Protein AF-A0A7J8WVN9-F1 (afdb_monomer)

Mean predicted aligned error: 13.77 Å

Sequence (108 aa):
MTKDIETTAEQGGGAEFSAKDYQDPPPAPLIDLEELTKWSLYRAAIAEFIATLLFLYVTVLTVIGYKVQTDPVKNTVDPDCGGVGILGIAWAFGGMIFILVYCTAGIS

Organism: Gossypium aridum (NCBI:txid34290)

Foldseek 3Di:
DDDDDDDDDDDDDDDDPPDPPDDPPDPDPPDDPVVVPDPLVVQLVVLVVVLVVVLCVQLVCLVVVLCQQLPVVNDVPPSPPRHCPPVNSVCSNVVSCVVSCVVNVVRD

Radius of gyration: 32.95 Å; Cα contacts (8 Å, |Δi|>4): 49; chains: 1; bounding box: 62×82×69 Å

Structure (mmCIF, N/CA/C/O backbone):
data_AF-A0A7J8WVN9-F1
#
_entry.id   AF-A0A7J8WVN9-F1
#
loop_
_atom_site.group_PDB
_atom_site.id
_atom_site.type_symbol
_atom_site.label_atom_id
_atom_site.label_alt_id
_atom_site.label_comp_id
_atom_site.label_asym_id
_atom_site.label_entity_id
_atom_site.label_seq_id
_atom_site.pdbx_PDB_ins_code
_atom_site.Cartn_x
_atom_site.Cartn_y
_atom_site.Cartn_z
_atom_site.occupancy
_atom_site.B_iso_or_equiv
_atom_site.auth_seq_id
_atom_site.auth_comp_id
_atom_site.auth_asym_id
_atom_site.auth_atom_id
_atom_site.pdbx_PDB_model_num
ATOM 1 N N . MET A 1 1 ? -43.452 -75.184 36.451 1.00 40.91 1 MET A N 1
ATOM 2 C CA . MET A 1 1 ? -42.146 -75.062 35.778 1.00 40.91 1 MET A CA 1
ATOM 3 C C . MET A 1 1 ? -41.619 -73.680 36.070 1.00 40.91 1 MET A C 1
ATOM 5 O O . MET A 1 1 ? -42.169 -72.693 35.608 1.00 40.91 1 MET A O 1
ATOM 9 N N . THR A 1 2 ? -40.637 -73.673 36.952 1.00 39.81 2 THR A N 1
ATOM 10 C CA . THR A 1 2 ? -39.747 -72.586 37.338 1.00 39.81 2 THR A CA 1
ATOM 11 C C . THR A 1 2 ? -39.067 -71.998 36.104 1.00 39.81 2 THR A C 1
ATOM 13 O O . THR A 1 2 ? -38.474 -72.751 35.330 1.00 39.81 2 THR A O 1
ATOM 16 N N . LYS A 1 3 ? -39.125 -70.675 35.939 1.00 34.44 3 LYS A N 1
ATOM 17 C CA . LYS A 1 3 ? -37.984 -69.898 35.449 1.00 34.44 3 LYS A CA 1
ATOM 18 C C . LYS A 1 3 ? -38.128 -68.450 35.905 1.00 34.44 3 LYS A C 1
ATOM 20 O O . LYS A 1 3 ? -38.851 -67.656 35.313 1.00 34.44 3 LYS A O 1
ATOM 25 N N . ASP A 1 4 ? -37.445 -68.190 37.003 1.00 43.47 4 ASP A N 1
ATOM 26 C CA . ASP A 1 4 ? -37.073 -66.894 37.540 1.00 43.47 4 ASP A CA 1
ATOM 27 C C . ASP A 1 4 ? -36.265 -66.098 36.502 1.00 43.47 4 ASP A C 1
ATOM 29 O O . ASP A 1 4 ? -35.465 -66.678 35.764 1.00 43.47 4 ASP A O 1
ATOM 33 N N . ILE A 1 5 ? -36.464 -64.781 36.454 1.00 43.03 5 ILE A N 1
ATOM 34 C CA . ILE A 1 5 ? -35.410 -63.805 36.152 1.00 43.03 5 ILE A CA 1
ATOM 35 C C . ILE A 1 5 ? -35.784 -62.509 36.872 1.00 43.03 5 ILE A C 1
ATOM 37 O O . ILE A 1 5 ? -36.842 -61.917 36.659 1.00 43.03 5 ILE A O 1
ATOM 41 N N . GLU A 1 6 ? -34.915 -62.173 37.813 1.00 36.56 6 GLU A N 1
ATOM 42 C CA . GLU A 1 6 ? -35.031 -61.143 38.826 1.00 36.56 6 GLU A CA 1
ATOM 43 C C . GLU A 1 6 ? -34.933 -59.734 38.236 1.00 36.56 6 GLU A C 1
ATOM 45 O O . GLU A 1 6 ? -34.003 -59.384 37.512 1.00 36.56 6 GLU A O 1
ATOM 50 N N . THR A 1 7 ? -35.854 -58.876 38.659 1.00 40.31 7 THR A N 1
ATOM 51 C CA . THR A 1 7 ? -35.509 -57.510 39.053 1.00 40.31 7 THR A CA 1
ATOM 52 C C . THR A 1 7 ? -34.569 -57.577 40.253 1.00 40.31 7 THR A C 1
ATOM 54 O O . THR A 1 7 ? -35.019 -58.057 41.288 1.00 40.31 7 THR A O 1
ATOM 57 N N . THR A 1 8 ? -33.330 -57.083 40.153 1.00 31.91 8 THR A N 1
ATOM 58 C CA . THR A 1 8 ? -32.639 -56.256 41.170 1.00 31.91 8 THR A CA 1
ATOM 59 C C . THR A 1 8 ? -31.372 -55.642 40.555 1.00 31.91 8 THR A C 1
ATOM 61 O O . THR A 1 8 ? -30.737 -56.213 39.677 1.00 31.91 8 THR A O 1
ATOM 64 N N . ALA A 1 9 ? -31.086 -54.421 40.994 1.00 40.62 9 ALA A N 1
ATOM 65 C CA . ALA A 1 9 ? -30.040 -53.505 40.577 1.00 40.62 9 ALA A CA 1
ATOM 66 C C . ALA A 1 9 ? -28.596 -54.022 40.704 1.00 40.62 9 ALA A C 1
ATOM 68 O O . ALA A 1 9 ? -28.241 -54.622 41.712 1.00 40.62 9 ALA A O 1
ATOM 69 N N . GLU A 1 10 ? -27.742 -53.582 39.776 1.00 32.88 10 GLU A N 1
ATOM 70 C CA . GLU A 1 10 ? -26.324 -53.328 40.045 1.00 32.88 10 GLU A CA 1
ATOM 71 C C . GLU A 1 10 ? -25.961 -51.913 39.567 1.00 32.88 10 GLU A C 1
ATOM 73 O O . GLU A 1 10 ? -25.889 -51.610 38.376 1.00 32.88 10 GLU A O 1
ATOM 78 N N . GLN A 1 11 ? -25.767 -51.018 40.539 1.00 40.28 11 GLN A N 1
ATOM 79 C CA . GLN A 1 11 ? -24.920 -49.838 40.395 1.00 40.28 11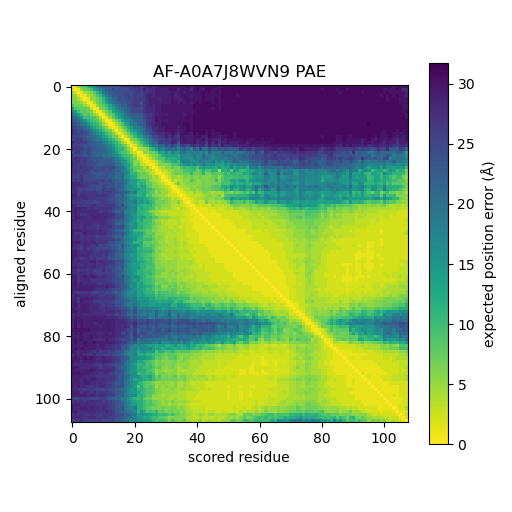 GLN A CA 1
ATOM 80 C C . GLN A 1 11 ? -23.496 -50.291 40.053 1.00 40.28 11 GLN A C 1
ATOM 82 O O . GLN A 1 11 ? -22.933 -51.095 40.793 1.00 40.28 11 GLN A O 1
ATOM 87 N N . GLY A 1 12 ? -22.865 -49.702 39.033 1.00 29.94 12 GLY A N 1
ATOM 88 C CA . GLY A 1 12 ? -21.412 -49.829 38.902 1.00 29.94 12 GLY A CA 1
ATOM 89 C C . GLY A 1 12 ? -20.796 -49.425 37.567 1.00 29.94 12 GLY A C 1
ATOM 90 O O . GLY A 1 12 ? -20.388 -50.287 36.807 1.00 29.94 12 GLY A O 1
ATOM 91 N N . GLY A 1 13 ? -20.616 -48.117 37.356 1.00 35.28 13 GLY A N 1
ATOM 92 C CA . GLY A 1 13 ? -19.350 -47.590 36.833 1.00 35.28 13 GLY A CA 1
ATOM 93 C C . GLY A 1 13 ? -19.102 -47.574 35.319 1.00 35.28 13 GLY A C 1
ATOM 94 O O . GLY A 1 13 ? -18.747 -48.578 34.718 1.00 35.28 13 GLY A O 1
ATOM 95 N N . GLY A 1 14 ? -19.052 -46.354 34.773 1.00 41.62 14 GLY A N 1
ATOM 96 C CA . GLY A 1 14 ? -17.942 -45.977 33.892 1.00 41.62 14 GLY A CA 1
ATOM 97 C C . GLY A 1 14 ? -18.230 -45.936 32.397 1.00 41.62 14 GLY A C 1
ATOM 98 O O . GLY A 1 14 ? -17.798 -46.810 31.658 1.00 41.62 14 GLY A O 1
ATOM 99 N N . ALA A 1 15 ? -18.880 -44.862 31.956 1.00 43.56 15 ALA A N 1
ATOM 100 C CA . ALA A 1 15 ? -18.318 -43.893 31.008 1.00 43.56 15 ALA A CA 1
ATOM 101 C C . ALA A 1 15 ? -19.481 -43.106 30.404 1.00 43.56 15 ALA A C 1
ATOM 103 O O . ALA A 1 15 ? -20.063 -43.479 29.386 1.00 43.56 15 ALA A O 1
ATOM 104 N N . GLU A 1 16 ? -19.821 -42.001 31.063 1.00 44.66 16 GLU A N 1
ATOM 105 C CA . GLU A 1 16 ? -20.437 -40.870 30.388 1.00 44.66 16 GLU A CA 1
ATOM 106 C C . GLU A 1 16 ? -19.604 -40.593 29.135 1.00 44.66 16 GLU A C 1
ATOM 108 O O . GLU A 1 16 ? -18.442 -40.191 29.223 1.00 44.66 16 GLU A O 1
ATOM 113 N N . PHE A 1 17 ? -20.166 -40.839 27.953 1.00 50.34 17 PHE A N 1
ATOM 114 C CA . PHE A 1 17 ? -19.636 -40.230 26.745 1.00 50.34 17 PHE A CA 1
ATOM 115 C C . PHE A 1 17 ? -19.944 -38.741 26.866 1.00 50.34 17 PHE A C 1
ATOM 117 O O . PHE A 1 17 ? -20.996 -38.280 26.430 1.00 50.34 17 PHE A O 1
ATOM 124 N N . SER A 1 18 ? -19.042 -38.048 27.570 1.00 52.78 18 SER A N 1
ATOM 125 C CA . SER A 1 18 ? -18.918 -36.602 27.699 1.00 52.78 18 SER A CA 1
ATOM 126 C C . SER A 1 18 ? -19.333 -35.979 26.373 1.00 52.78 18 SER A C 1
ATOM 128 O O . SER A 1 18 ? -18.670 -36.131 25.341 1.00 52.78 18 SER A O 1
ATOM 130 N N . ALA A 1 19 ? -20.533 -35.398 26.388 1.00 59.38 19 ALA A N 1
ATOM 131 C CA . ALA A 1 19 ? -21.050 -34.612 25.292 1.00 59.38 19 ALA A CA 1
ATOM 132 C C . ALA A 1 19 ? -19.964 -33.593 24.957 1.00 59.38 19 ALA A C 1
ATOM 134 O O . ALA A 1 19 ? -19.546 -32.865 25.846 1.00 59.38 19 ALA A O 1
ATOM 135 N N . LYS A 1 20 ? -19.465 -33.612 23.715 1.00 58.62 20 LYS A N 1
ATOM 136 C CA . LYS A 1 20 ? -18.516 -32.632 23.167 1.00 58.62 20 LYS A CA 1
ATOM 137 C C . LYS A 1 20 ? -18.726 -31.266 23.836 1.00 58.62 20 LYS A C 1
ATOM 139 O O . LYS A 1 20 ? -19.681 -30.574 23.501 1.00 58.62 20 LYS A O 1
ATOM 144 N N . ASP A 1 21 ? -17.822 -30.879 24.735 1.00 66.94 21 ASP A N 1
ATOM 145 C CA . ASP A 1 21 ? -17.876 -29.616 25.495 1.00 66.94 21 ASP A CA 1
ATOM 146 C C . ASP A 1 21 ? -17.687 -28.363 24.611 1.00 66.94 21 ASP A C 1
ATOM 148 O O . ASP A 1 21 ? -17.576 -27.240 25.099 1.00 66.94 21 ASP A O 1
ATOM 152 N N . TYR A 1 22 ? -17.656 -28.532 23.287 1.00 71.06 22 TYR A N 1
ATOM 153 C CA . TYR A 1 22 ? -17.659 -27.439 22.331 1.00 71.06 22 TYR A CA 1
ATOM 154 C C . TYR A 1 22 ? -19.103 -27.086 21.963 1.00 71.06 22 TYR A C 1
ATOM 156 O O . TYR A 1 22 ? -19.691 -27.658 21.044 1.00 71.06 22 TYR A O 1
ATOM 164 N N . GLN A 1 23 ? -19.675 -26.152 22.718 1.00 73.88 23 GLN A N 1
ATOM 165 C CA . GLN A 1 23 ? -20.848 -25.394 22.295 1.00 73.88 23 GLN A CA 1
ATOM 166 C C . GLN A 1 23 ? -20.378 -24.350 21.282 1.00 73.88 23 GLN A C 1
ATOM 168 O O . GLN A 1 23 ? -19.546 -23.506 21.620 1.00 73.88 23 GLN A O 1
ATOM 173 N N . ASP A 1 24 ? -20.888 -24.420 20.052 1.00 70.12 24 ASP A N 1
ATOM 174 C CA . ASP A 1 24 ? -20.623 -23.380 19.061 1.00 70.12 24 ASP A CA 1
ATOM 175 C C . ASP A 1 24 ? -21.070 -22.029 19.637 1.00 70.12 24 ASP A C 1
ATOM 177 O O . ASP A 1 24 ? -22.208 -21.911 20.115 1.00 70.12 24 ASP A O 1
ATOM 181 N N . PRO A 1 25 ? -20.195 -21.009 19.639 1.00 75.81 25 PRO A N 1
ATOM 182 C CA . PRO A 1 25 ? -20.593 -19.695 20.094 1.00 75.81 25 PRO A CA 1
ATOM 183 C C . PRO A 1 25 ? -21.746 -19.193 19.214 1.00 75.81 25 PRO A C 1
ATOM 185 O O . PRO A 1 25 ? -21.795 -19.495 18.016 1.00 75.81 25 PRO A O 1
ATOM 188 N N . PRO A 1 26 ? -22.686 -18.418 19.782 1.00 80.69 26 PRO A N 1
ATOM 189 C CA . PRO A 1 26 ? -23.727 -17.789 18.986 1.00 80.69 26 PRO A CA 1
ATOM 190 C C . PRO A 1 26 ? -23.087 -17.007 17.826 1.00 80.69 26 PRO A C 1
ATOM 192 O O . PRO A 1 26 ? -22.016 -16.420 18.019 1.00 80.69 26 PRO A O 1
ATOM 195 N N . PRO A 1 27 ? -23.712 -16.991 16.632 1.00 81.50 27 PRO A N 1
ATOM 196 C CA . PRO A 1 27 ? -23.167 -16.289 15.479 1.00 81.50 27 PRO A CA 1
ATOM 197 C C . PRO A 1 27 ? -22.789 -14.857 15.850 1.00 81.50 27 PRO A C 1
ATOM 199 O O . PRO A 1 27 ? -23.617 -14.116 16.386 1.00 81.50 27 PRO A O 1
ATOM 202 N N . ALA A 1 28 ? -21.537 -14.483 15.579 1.00 82.88 28 ALA A N 1
ATOM 203 C CA . ALA A 1 28 ? -21.082 -13.124 15.817 1.00 82.88 28 ALA A CA 1
ATOM 204 C C . ALA A 1 28 ? -21.992 -12.149 15.044 1.00 82.88 28 ALA A C 1
ATOM 206 O O . ALA A 1 28 ? -22.276 -12.386 13.863 1.00 82.88 28 ALA A O 1
ATOM 207 N N . PRO A 1 29 ? -22.474 -11.071 15.683 1.00 83.25 29 PRO A N 1
ATOM 208 C CA . PRO A 1 29 ? -23.207 -10.029 14.981 1.00 83.25 29 PRO A CA 1
ATOM 209 C C . PRO A 1 29 ? -22.371 -9.482 13.817 1.00 83.25 29 PRO A C 1
ATOM 211 O O . PRO A 1 29 ? -21.166 -9.295 13.955 1.00 83.25 29 PRO A O 1
ATOM 214 N N . LEU A 1 30 ? -23.008 -9.202 12.675 1.00 81.81 30 LEU A N 1
ATOM 215 C CA . LEU A 1 30 ? -22.305 -8.678 11.492 1.00 81.81 30 LEU A CA 1
ATOM 216 C C . LEU A 1 30 ? -21.660 -7.310 11.743 1.00 81.81 30 LEU A C 1
ATOM 218 O O . LEU A 1 30 ? -20.659 -6.975 11.118 1.00 81.81 30 LEU A O 1
ATOM 222 N N . ILE A 1 31 ? -22.275 -6.507 12.611 1.00 80.06 31 ILE A N 1
ATOM 223 C CA . ILE A 1 31 ? -21.821 -5.169 12.980 1.00 80.06 31 ILE A CA 1
ATOM 224 C C . ILE A 1 31 ? -22.088 -4.996 14.469 1.00 80.06 31 ILE A C 1
ATOM 226 O O . ILE A 1 31 ? -23.216 -5.208 14.924 1.00 80.06 31 ILE A O 1
ATOM 230 N N . ASP A 1 32 ? -21.072 -4.563 15.206 1.00 81.38 32 ASP A N 1
ATOM 231 C CA . ASP A 1 32 ? -21.258 -4.026 16.545 1.00 81.38 32 ASP A CA 1
ATOM 232 C C . ASP A 1 32 ? -21.612 -2.534 16.442 1.00 81.38 32 ASP A C 1
ATOM 234 O O . ASP A 1 32 ? -20.770 -1.676 16.168 1.00 81.38 32 ASP A O 1
ATOM 238 N N . LEU A 1 33 ? -22.897 -2.211 16.615 1.00 81.31 33 LEU A N 1
ATOM 239 C CA . LEU A 1 33 ? -23.396 -0.834 16.524 1.00 81.31 33 LEU A CA 1
ATOM 240 C C . LEU A 1 33 ? -22.792 0.079 17.600 1.00 81.31 33 LEU A C 1
ATOM 242 O O . LEU A 1 33 ?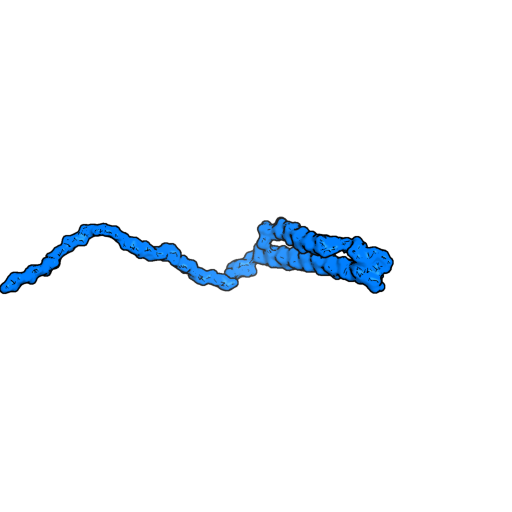 -22.736 1.294 17.404 1.00 81.31 33 LEU A O 1
ATOM 246 N N . GLU A 1 34 ? -22.316 -0.484 18.712 1.00 77.94 34 GLU A N 1
ATOM 247 C CA . GLU A 1 34 ? -21.635 0.278 19.755 1.00 77.94 34 GLU A CA 1
ATOM 248 C C . GLU A 1 34 ? -20.286 0.815 19.249 1.00 77.94 34 GLU A C 1
ATOM 250 O O . GLU A 1 34 ? -19.871 1.919 19.606 1.00 77.94 34 GLU A O 1
ATOM 255 N N . GLU A 1 35 ? -19.628 0.094 18.338 1.00 78.31 35 GLU A N 1
ATOM 256 C CA . GLU A 1 35 ? -18.328 0.459 17.776 1.00 78.31 35 GLU A CA 1
ATOM 257 C C . GLU A 1 35 ? -18.405 1.619 16.772 1.00 78.31 35 GLU A C 1
ATOM 259 O O . GLU A 1 35 ? -17.488 2.438 16.711 1.00 78.31 35 GLU A O 1
ATOM 264 N N . LEU A 1 36 ? -19.542 1.790 16.085 1.00 80.88 36 LEU A N 1
ATOM 265 C CA . LEU A 1 36 ? -19.791 2.927 15.181 1.00 80.88 36 LEU A CA 1
ATOM 266 C C . LEU A 1 36 ? -19.773 4.288 15.893 1.00 80.88 36 LEU A C 1
ATOM 268 O O . LEU A 1 36 ? -19.546 5.326 15.265 1.00 80.88 36 LEU A O 1
ATOM 272 N N . THR A 1 37 ? -20.014 4.292 17.205 1.00 80.88 37 THR A N 1
ATOM 273 C CA . THR A 1 37 ? -19.968 5.507 18.029 1.00 80.88 37 THR A CA 1
ATOM 274 C C . THR A 1 37 ? -18.572 5.787 18.591 1.00 80.88 37 THR A C 1
ATOM 276 O O . THR A 1 37 ? -18.310 6.893 19.070 1.00 80.88 37 THR A O 1
ATOM 279 N N . LYS A 1 38 ? -17.644 4.821 18.512 1.00 87.75 38 LYS A N 1
ATOM 280 C CA . LYS A 1 38 ? -16.301 4.943 19.084 1.00 87.75 38 LYS A CA 1
ATOM 281 C C . LYS A 1 38 ? -15.375 5.704 18.140 1.00 87.75 38 LYS A C 1
ATOM 283 O O . LYS A 1 38 ? -15.208 5.370 16.970 1.00 87.75 38 LYS A O 1
ATOM 288 N N . TRP A 1 39 ? -14.671 6.692 18.688 1.00 89.06 39 TRP A N 1
ATOM 289 C CA . TRP A 1 39 ? -13.662 7.468 17.955 1.00 89.06 39 TRP A CA 1
ATOM 290 C C . TRP A 1 39 ? -12.481 6.614 17.460 1.00 89.06 39 TRP A C 1
ATOM 292 O O . TRP A 1 39 ? -11.836 6.955 16.469 1.00 89.06 39 TRP A O 1
ATOM 302 N N . SER A 1 40 ? -12.204 5.487 18.125 1.00 89.56 40 SER A N 1
ATOM 303 C CA . SER A 1 40 ? -11.176 4.528 17.705 1.00 89.56 40 SER A CA 1
ATOM 304 C C . SER A 1 40 ? -11.466 3.933 16.328 1.00 89.56 40 SER A C 1
ATOM 306 O O . SER A 1 40 ? -10.538 3.838 15.532 1.00 89.56 40 SER A O 1
ATOM 308 N N . LEU A 1 41 ? -12.733 3.637 16.007 1.00 89.62 41 LEU A N 1
ATOM 309 C CA . LEU A 1 41 ? -13.119 3.097 14.702 1.00 89.62 41 LEU A CA 1
ATOM 310 C C . LEU A 1 41 ? -12.780 4.078 13.572 1.00 89.62 41 LEU A C 1
ATOM 312 O O . LEU A 1 41 ? -12.182 3.696 12.571 1.00 89.62 41 LEU A O 1
ATOM 316 N N . TYR A 1 42 ? -13.094 5.364 13.754 1.00 91.69 42 TYR A N 1
ATOM 317 C CA . TYR A 1 42 ? -12.766 6.398 12.767 1.00 91.69 42 TYR A CA 1
ATOM 318 C C . TYR A 1 42 ? -11.253 6.546 12.578 1.00 91.69 42 TYR A C 1
ATOM 320 O O . TYR A 1 42 ? -10.786 6.695 11.452 1.00 91.69 42 TYR A O 1
ATOM 328 N N . ARG A 1 43 ? -10.468 6.472 13.661 1.00 93.88 43 ARG A N 1
ATOM 329 C CA . ARG A 1 43 ? -8.999 6.530 13.577 1.00 93.88 43 ARG A CA 1
ATOM 330 C C . ARG A 1 43 ? -8.416 5.316 12.855 1.00 93.88 43 ARG A C 1
ATOM 332 O O . ARG A 1 43 ? -7.542 5.510 12.015 1.00 93.88 43 ARG A O 1
ATOM 339 N N . ALA A 1 44 ? -8.912 4.115 13.147 1.00 94.25 44 ALA A N 1
ATOM 340 C CA . ALA A 1 44 ? -8.511 2.884 12.472 1.00 94.25 44 ALA A CA 1
ATOM 341 C C . ALA A 1 44 ? -8.844 2.939 10.972 1.00 94.25 44 ALA A C 1
ATOM 343 O O . ALA A 1 44 ? -7.972 2.722 10.134 1.00 94.25 44 ALA A O 1
ATOM 344 N N . ALA A 1 45 ? -10.068 3.346 10.621 1.00 94.31 45 ALA A N 1
ATOM 345 C CA . ALA A 1 45 ? -10.499 3.475 9.230 1.00 94.31 45 ALA A CA 1
ATOM 346 C C . ALA A 1 45 ? -9.673 4.509 8.444 1.00 94.31 45 ALA A C 1
ATOM 348 O O . ALA A 1 45 ? -9.301 4.267 7.297 1.00 94.31 45 ALA A O 1
ATOM 349 N N . ILE A 1 46 ? -9.350 5.655 9.056 1.00 94.94 46 ILE A N 1
ATOM 350 C CA . ILE A 1 46 ? -8.476 6.662 8.438 1.00 94.94 46 ILE A CA 1
ATOM 351 C C . ILE A 1 46 ? -7.060 6.106 8.254 1.00 94.94 46 ILE A C 1
ATOM 353 O O . ILE A 1 46 ? -6.464 6.319 7.200 1.00 94.94 46 ILE A O 1
ATOM 357 N N . ALA A 1 47 ? -6.518 5.396 9.248 1.00 96.00 47 ALA A N 1
ATOM 358 C CA . ALA A 1 47 ? -5.185 4.806 9.157 1.00 96.00 47 ALA A CA 1
ATOM 359 C C . ALA A 1 47 ? -5.091 3.797 8.001 1.00 96.00 47 ALA A C 1
ATOM 361 O O . ALA A 1 47 ? -4.197 3.921 7.166 1.00 96.00 47 ALA A O 1
ATOM 362 N N . GLU A 1 48 ? -6.053 2.881 7.890 1.00 96.69 48 GLU A N 1
ATOM 363 C CA . GLU A 1 48 ? -6.145 1.910 6.791 1.00 96.69 48 GLU A CA 1
ATOM 364 C C . GLU A 1 48 ? -6.329 2.586 5.424 1.00 96.69 48 GLU A C 1
ATOM 366 O O . GLU A 1 48 ? -5.658 2.247 4.444 1.00 96.69 48 GLU A O 1
ATOM 371 N N . PHE A 1 49 ? -7.175 3.616 5.339 1.00 97.44 49 PHE A N 1
ATOM 372 C CA . PHE A 1 49 ? -7.356 4.375 4.101 1.00 97.44 49 PHE A CA 1
ATOM 373 C C . PHE A 1 49 ? -6.053 5.046 3.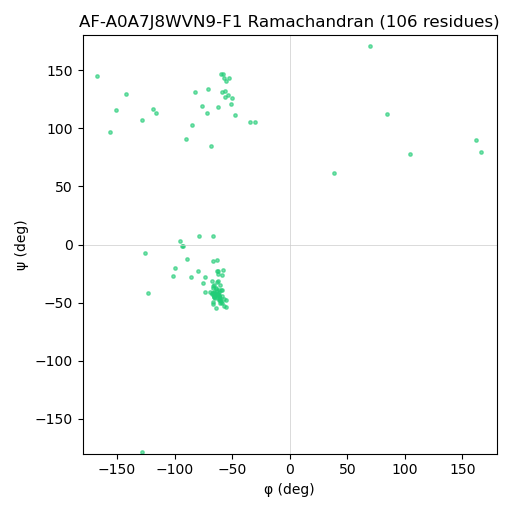636 1.00 97.44 49 PHE A C 1
ATOM 375 O O . PHE A 1 49 ? -5.681 4.952 2.466 1.00 97.44 49 PHE A O 1
ATOM 382 N N . ILE A 1 50 ? -5.328 5.703 4.545 1.00 97.69 50 ILE A N 1
ATOM 383 C CA . ILE A 1 50 ? -4.060 6.361 4.207 1.00 97.69 50 ILE A CA 1
ATOM 384 C C . ILE A 1 50 ? -2.978 5.328 3.884 1.00 97.69 50 ILE A C 1
ATOM 386 O O . ILE A 1 50 ? -2.230 5.516 2.923 1.00 97.69 50 ILE A O 1
ATOM 390 N N . ALA A 1 51 ? -2.906 4.226 4.631 1.00 97.56 51 ALA A N 1
ATOM 391 C CA . ALA A 1 51 ? -1.944 3.162 4.375 1.00 97.56 51 ALA A CA 1
ATOM 392 C C . ALA A 1 51 ? -2.142 2.548 2.985 1.00 97.56 51 ALA A C 1
ATOM 394 O O . ALA A 1 51 ? -1.190 2.454 2.212 1.00 97.56 51 ALA A O 1
ATOM 395 N N . THR A 1 52 ? -3.377 2.210 2.619 1.00 97.81 52 THR A N 1
ATOM 396 C CA . THR A 1 52 ? -3.689 1.648 1.297 1.00 97.81 52 THR A CA 1
ATOM 397 C C . THR A 1 52 ? -3.465 2.649 0.161 1.00 97.81 52 THR A C 1
ATOM 399 O O . THR A 1 52 ? -2.934 2.269 -0.886 1.00 97.81 52 THR A O 1
ATOM 402 N N . LEU A 1 53 ? -3.773 3.936 0.366 1.00 98.12 53 LEU A N 1
ATOM 403 C CA . LEU A 1 53 ? -3.473 4.997 -0.602 1.00 98.12 53 LEU A CA 1
ATOM 404 C C . LEU A 1 53 ? -1.966 5.092 -0.864 1.00 98.12 53 LEU A C 1
ATOM 406 O O . LEU A 1 53 ? -1.540 5.086 -2.020 1.00 98.12 53 LEU A O 1
ATOM 410 N N . LEU A 1 54 ? -1.152 5.140 0.195 1.00 97.56 54 LEU A N 1
ATOM 411 C CA . LEU A 1 54 ? 0.306 5.196 0.080 1.00 97.56 54 LEU A CA 1
ATOM 412 C C . LEU A 1 54 ? 0.879 3.916 -0.533 1.00 97.56 54 LEU A C 1
ATOM 414 O O . LEU A 1 54 ? 1.763 3.990 -1.387 1.00 97.56 54 LEU A O 1
ATOM 418 N N . PHE A 1 55 ? 0.359 2.753 -0.140 1.00 98.00 55 PHE A N 1
ATOM 419 C CA . PHE A 1 55 ? 0.755 1.464 -0.695 1.00 98.00 55 PHE A CA 1
ATOM 420 C C . PHE A 1 55 ? 0.560 1.427 -2.211 1.00 98.00 55 PHE A C 1
ATOM 422 O O . PHE A 1 55 ? 1.509 1.138 -2.945 1.00 98.00 55 PHE A O 1
ATOM 429 N N . LEU A 1 56 ? -0.641 1.764 -2.692 1.00 98.06 56 LEU A N 1
ATOM 430 C CA . LEU A 1 56 ? -0.922 1.795 -4.124 1.00 98.06 56 LEU A CA 1
ATOM 431 C C . LEU A 1 56 ? -0.109 2.868 -4.835 1.00 98.06 56 LEU A C 1
ATOM 433 O O . LEU A 1 56 ? 0.450 2.586 -5.890 1.00 98.06 56 LEU A O 1
ATOM 437 N N . TYR A 1 57 ? 0.002 4.068 -4.264 1.00 98.00 57 TYR A N 1
ATOM 438 C CA . TYR A 1 57 ? 0.787 5.141 -4.865 1.00 98.00 57 TYR A CA 1
ATOM 439 C C . TYR A 1 57 ? 2.227 4.696 -5.129 1.00 98.00 57 TYR A C 1
ATOM 441 O O . TYR A 1 57 ? 2.691 4.776 -6.264 1.00 98.00 57 TYR A O 1
ATOM 449 N N . VAL A 1 58 ? 2.919 4.177 -4.111 1.00 97.56 58 VAL A N 1
ATOM 450 C CA . VAL A 1 58 ? 4.323 3.779 -4.252 1.00 97.56 58 VAL A CA 1
ATOM 451 C C . VAL A 1 58 ? 4.454 2.589 -5.200 1.00 97.56 58 VAL A C 1
ATOM 453 O O . VAL A 1 58 ? 5.207 2.664 -6.167 1.00 97.56 58 VAL A O 1
ATOM 456 N N . THR A 1 59 ? 3.695 1.513 -4.982 1.00 97.25 59 THR A N 1
ATOM 457 C CA . THR A 1 59 ? 3.842 0.280 -5.774 1.00 97.25 59 THR A CA 1
ATOM 458 C C . THR A 1 59 ? 3.465 0.469 -7.243 1.00 97.25 59 THR A C 1
ATOM 460 O O . THR A 1 59 ? 4.216 0.056 -8.130 1.00 97.25 59 THR A O 1
ATOM 463 N N . VAL A 1 60 ? 2.346 1.138 -7.534 1.00 97.31 60 VAL A N 1
ATOM 464 C CA . VAL A 1 60 ? 1.904 1.390 -8.912 1.00 97.31 60 VAL A CA 1
ATOM 465 C C . VAL A 1 60 ? 2.859 2.349 -9.614 1.00 97.31 60 VAL A C 1
ATOM 467 O O . VAL A 1 60 ? 3.227 2.098 -10.764 1.00 97.31 60 VAL A O 1
ATOM 470 N N . LEU A 1 61 ? 3.321 3.404 -8.935 1.00 96.44 61 LEU A N 1
ATOM 471 C CA . LEU A 1 61 ? 4.290 4.331 -9.515 1.00 96.44 61 LEU A CA 1
ATOM 472 C C . LEU A 1 61 ? 5.624 3.636 -9.813 1.00 96.44 61 LEU A C 1
ATOM 474 O O . LEU A 1 61 ? 6.198 3.879 -10.871 1.00 96.44 61 LEU A O 1
ATOM 478 N N . THR A 1 62 ? 6.091 2.726 -8.952 1.00 95.62 62 THR A N 1
ATOM 479 C CA . THR A 1 62 ? 7.286 1.913 -9.223 1.00 95.62 62 THR A CA 1
ATOM 480 C C . THR A 1 62 ? 7.101 1.030 -10.457 1.00 95.62 62 THR A C 1
ATOM 482 O O . THR A 1 62 ? 7.990 0.978 -11.306 1.00 95.62 62 THR A O 1
ATOM 485 N N . VAL A 1 63 ? 5.947 0.372 -10.610 1.00 94.44 63 VAL A N 1
ATOM 486 C CA . VAL A 1 63 ? 5.666 -0.479 -11.780 1.00 94.44 63 VAL A CA 1
ATOM 487 C C . VAL A 1 63 ? 5.597 0.343 -13.066 1.00 94.44 63 VAL A C 1
ATOM 489 O O . VAL A 1 63 ? 6.185 -0.045 -14.075 1.00 94.44 63 VAL A O 1
ATOM 492 N N . ILE A 1 64 ? 4.888 1.474 -13.053 1.00 93.12 64 ILE A N 1
ATOM 493 C CA . ILE A 1 64 ? 4.781 2.352 -14.225 1.00 93.12 64 ILE A CA 1
ATOM 494 C C . ILE A 1 64 ? 6.148 2.957 -14.555 1.00 93.12 64 ILE A C 1
ATOM 496 O O . ILE A 1 64 ? 6.551 2.938 -15.715 1.00 93.12 64 ILE A O 1
ATOM 500 N N . GLY A 1 65 ? 6.878 3.438 -13.548 1.00 91.06 65 GLY A N 1
ATOM 501 C CA . GLY A 1 65 ? 8.221 3.988 -13.704 1.00 91.06 65 GLY A CA 1
ATOM 502 C C . GLY A 1 65 ? 9.179 2.981 -14.331 1.00 91.06 65 GLY A C 1
ATOM 503 O O . GLY A 1 65 ? 9.831 3.305 -15.319 1.00 91.06 65 GLY A O 1
ATOM 504 N N . TYR A 1 66 ? 9.180 1.738 -13.838 1.00 90.94 66 TYR A N 1
ATOM 505 C CA . TYR A 1 66 ? 9.957 0.652 -14.432 1.00 90.94 66 TYR A CA 1
ATOM 506 C C . TYR A 1 66 ? 9.571 0.412 -15.894 1.00 90.94 66 TYR A C 1
ATOM 508 O O . TYR A 1 66 ? 10.444 0.419 -16.752 1.00 90.94 66 TYR A O 1
ATOM 516 N N . LYS A 1 67 ? 8.274 0.279 -16.202 1.00 88.62 67 LYS A N 1
ATOM 517 C CA . LYS A 1 67 ? 7.801 0.051 -17.578 1.00 88.62 67 LYS A CA 1
ATOM 518 C C . LYS A 1 67 ? 8.181 1.170 -18.543 1.00 88.62 67 LYS A C 1
ATOM 520 O O . LYS A 1 67 ? 8.400 0.899 -19.712 1.00 88.62 67 LYS A O 1
ATOM 525 N N . VAL A 1 68 ? 8.210 2.421 -18.085 1.00 88.19 68 VAL A N 1
ATOM 526 C CA . VAL A 1 68 ? 8.639 3.556 -18.917 1.00 88.19 68 VAL A CA 1
ATOM 527 C C . VAL A 1 68 ? 10.153 3.533 -19.119 1.00 88.19 68 VAL A C 1
ATOM 529 O O . VAL A 1 68 ? 10.616 3.787 -20.227 1.00 88.19 68 VAL A O 1
ATOM 532 N N . GLN A 1 69 ? 10.917 3.216 -18.071 1.00 85.88 69 GLN A N 1
ATOM 533 C CA . GLN A 1 69 ? 12.379 3.127 -18.123 1.00 85.88 69 GLN A CA 1
ATOM 534 C C . GLN A 1 69 ? 12.867 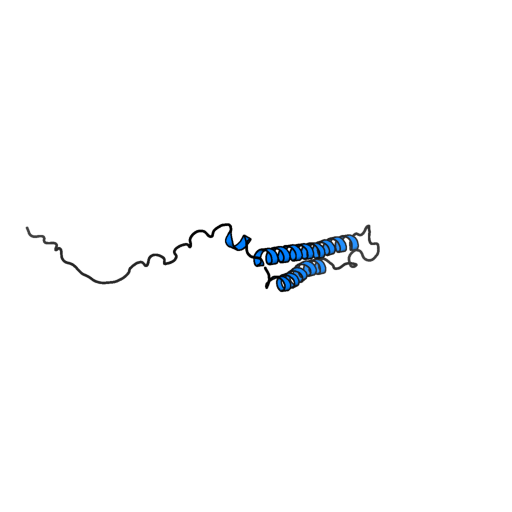1.989 -19.022 1.00 85.88 69 GLN A C 1
ATOM 536 O O . GLN A 1 69 ? 13.864 2.162 -19.712 1.00 85.88 69 GLN A O 1
ATOM 541 N N . THR A 1 70 ? 12.144 0.869 -19.061 1.00 84.81 70 THR A N 1
ATOM 542 C CA . THR A 1 70 ? 12.515 -0.300 -19.869 1.00 84.81 70 THR A CA 1
ATOM 543 C C . THR A 1 70 ? 11.852 -0.371 -21.240 1.00 84.81 70 THR A C 1
ATOM 545 O O . THR A 1 70 ? 12.054 -1.333 -21.975 1.00 84.81 70 THR A O 1
ATOM 548 N N . ASP A 1 71 ? 11.064 0.639 -21.614 1.00 83.06 71 ASP A N 1
ATOM 549 C CA . ASP A 1 71 ? 10.447 0.715 -22.937 1.00 83.06 71 ASP A CA 1
ATOM 550 C C . ASP A 1 71 ? 11.523 1.035 -23.998 1.00 83.06 71 ASP A C 1
ATOM 552 O O . ASP A 1 71 ? 12.045 2.158 -24.007 1.00 83.06 71 ASP A O 1
ATOM 556 N N . PRO A 1 72 ? 11.835 0.104 -24.923 1.00 79.44 72 PRO A N 1
ATOM 557 C CA . PRO A 1 72 ? 12.891 0.284 -25.920 1.00 79.44 72 PRO A CA 1
ATOM 558 C C . PRO A 1 72 ? 12.577 1.387 -26.942 1.00 79.44 72 PRO A C 1
ATOM 560 O O . PRO A 1 72 ? 13.466 1.829 -27.665 1.00 79.44 72 PRO A O 1
ATOM 563 N N . VAL A 1 73 ? 11.322 1.844 -27.022 1.00 83.25 73 VAL A N 1
ATOM 564 C CA . VAL A 1 73 ? 10.911 2.954 -27.892 1.00 83.25 73 VAL A CA 1
ATOM 565 C C . VAL A 1 73 ? 11.118 4.306 -27.201 1.00 83.25 73 VAL A C 1
ATOM 567 O O . VAL A 1 73 ? 11.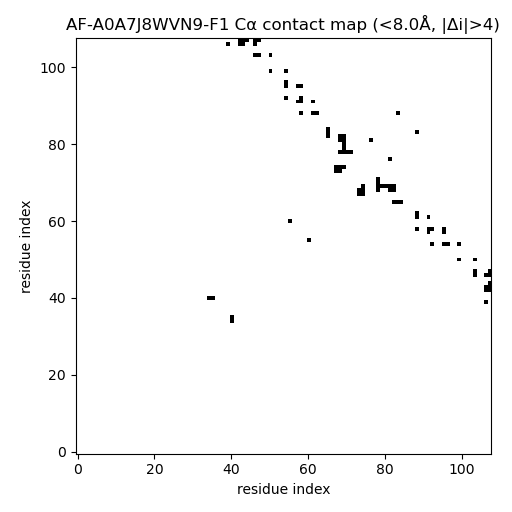323 5.315 -27.874 1.00 83.25 73 VAL A O 1
ATOM 570 N N . LYS A 1 74 ? 11.065 4.348 -25.863 1.00 78.81 74 LYS A N 1
ATOM 571 C CA . LYS A 1 74 ? 11.152 5.592 -25.075 1.00 78.81 74 LYS A CA 1
ATOM 572 C C . LYS A 1 74 ? 12.521 5.826 -24.448 1.00 78.81 74 LYS A C 1
ATOM 574 O O . LYS A 1 74 ? 12.870 6.982 -24.225 1.00 78.81 74 LYS A O 1
ATOM 579 N N . ASN A 1 75 ? 13.285 4.770 -24.175 1.00 74.50 75 ASN A N 1
ATOM 580 C CA . ASN A 1 75 ? 14.640 4.855 -23.640 1.00 74.50 75 ASN A CA 1
ATOM 581 C C . ASN A 1 75 ? 15.643 4.222 -24.605 1.00 74.50 75 ASN A C 1
ATOM 583 O O . ASN A 1 75 ? 15.607 3.027 -24.875 1.00 74.50 75 ASN A O 1
ATOM 587 N N . THR A 1 76 ? 16.563 5.046 -25.114 1.00 70.50 76 THR A N 1
ATOM 588 C CA . THR A 1 76 ? 17.613 4.634 -26.062 1.00 70.50 76 THR A CA 1
ATOM 589 C C . THR A 1 76 ? 18.932 4.265 -25.378 1.00 70.50 76 THR A C 1
ATOM 591 O O . THR A 1 76 ? 19.894 3.923 -26.059 1.00 70.50 76 THR A O 1
ATOM 594 N N . VAL A 1 77 ? 19.001 4.378 -24.048 1.00 67.94 77 VAL A N 1
ATOM 595 C CA . VAL A 1 77 ? 20.177 4.051 -23.230 1.00 67.94 77 VAL A CA 1
ATOM 596 C C . VAL A 1 77 ? 19.798 2.890 -22.314 1.00 67.94 77 VAL A C 1
ATOM 598 O O . VAL A 1 77 ? 18.924 3.053 -21.469 1.00 67.94 77 VAL A O 1
ATOM 601 N N . ASP A 1 78 ? 20.422 1.729 -22.530 1.00 69.12 78 ASP A N 1
ATOM 602 C CA . ASP A 1 78 ? 20.270 0.483 -21.756 1.00 69.12 78 ASP A CA 1
ATOM 603 C C . ASP A 1 78 ? 18.834 0.163 -21.275 1.00 69.12 78 ASP A C 1
ATOM 605 O O . ASP A 1 78 ? 18.595 0.046 -20.067 1.00 69.12 78 ASP A O 1
ATOM 609 N N . PRO A 1 79 ? 17.866 -0.032 -22.197 1.00 66.50 79 PRO A N 1
ATOM 610 C CA . PRO A 1 79 ? 16.468 -0.310 -21.850 1.00 66.50 79 PRO A CA 1
ATOM 611 C C . PRO A 1 79 ? 16.293 -1.577 -20.996 1.00 66.50 79 PRO A C 1
ATOM 613 O O . PRO A 1 79 ? 15.364 -1.659 -20.200 1.00 66.50 79 PRO A O 1
ATOM 616 N N . ASP A 1 80 ? 17.207 -2.544 -21.082 1.00 67.00 80 ASP A N 1
ATOM 617 C CA . ASP A 1 80 ? 17.120 -3.774 -20.286 1.00 67.00 80 ASP A CA 1
ATOM 618 C C . ASP A 1 80 ? 17.606 -3.601 -18.833 1.00 67.00 80 ASP A C 1
ATOM 620 O O . ASP A 1 80 ? 17.191 -4.352 -17.947 1.00 67.00 80 ASP A O 1
ATOM 624 N N . CYS A 1 81 ? 18.453 -2.600 -18.561 1.00 75.12 81 CYS A N 1
ATOM 625 C CA . CYS A 1 81 ? 19.180 -2.469 -17.289 1.00 75.12 81 CYS A CA 1
ATOM 626 C C . CYS A 1 81 ? 18.982 -1.118 -16.576 1.00 75.12 81 CYS A C 1
ATOM 628 O O . CYS A 1 81 ? 19.418 -0.968 -15.436 1.00 75.12 81 CYS A O 1
ATOM 630 N N . GLY A 1 82 ? 18.326 -0.137 -17.200 1.00 72.62 82 GLY A N 1
ATOM 631 C CA . GLY A 1 82 ? 18.219 1.241 -16.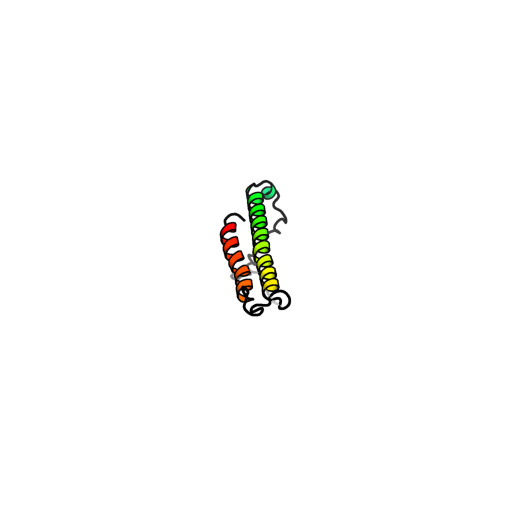699 1.00 72.62 82 GLY A CA 1
ATOM 632 C C . GLY A 1 82 ? 17.194 1.498 -15.584 1.00 72.62 82 GLY A C 1
ATOM 633 O O . GLY A 1 82 ? 16.961 2.655 -15.240 1.00 72.62 82 GLY A O 1
ATOM 634 N N . GLY A 1 83 ? 16.560 0.463 -15.024 1.00 82.00 83 GLY A N 1
ATOM 635 C CA . GLY A 1 83 ? 15.483 0.613 -14.040 1.00 82.00 83 GLY A CA 1
ATOM 636 C C . GLY A 1 83 ? 15.675 -0.194 -12.761 1.00 82.00 83 GLY A C 1
ATOM 637 O O . GLY A 1 83 ? 16.635 -0.937 -12.591 1.00 82.00 83 GLY A O 1
ATOM 638 N N . VAL A 1 84 ? 14.697 -0.097 -11.859 1.00 87.62 84 VAL A N 1
ATOM 639 C CA . VAL A 1 84 ? 14.692 -0.836 -10.578 1.00 87.62 84 VAL A CA 1
ATOM 640 C C . VAL A 1 84 ? 14.632 -2.366 -10.741 1.00 87.62 84 VAL A C 1
ATOM 642 O O . VAL A 1 84 ? 14.858 -3.107 -9.783 1.00 87.62 84 VAL A O 1
ATOM 645 N N . GLY A 1 85 ? 14.318 -2.854 -11.945 1.00 89.88 85 GLY A N 1
ATOM 646 C CA . GLY A 1 85 ? 14.135 -4.272 -12.231 1.00 89.88 85 GLY A CA 1
ATOM 647 C C . GLY A 1 85 ? 12.869 -4.857 -11.600 1.00 89.88 85 GLY A C 1
ATOM 648 O O . GLY A 1 85 ? 12.215 -4.255 -10.745 1.00 89.88 85 GLY A O 1
ATOM 649 N N . ILE A 1 86 ? 12.541 -6.092 -11.982 1.00 91.25 86 ILE A N 1
ATOM 650 C CA . ILE A 1 86 ? 11.439 -6.844 -11.357 1.00 91.25 86 ILE A CA 1
ATOM 651 C C . ILE A 1 86 ? 11.734 -7.094 -9.867 1.00 91.25 86 ILE A C 1
ATOM 653 O O . ILE A 1 86 ? 10.822 -7.070 -9.042 1.00 91.25 86 ILE A O 1
ATOM 657 N N . LEU A 1 87 ? 13.013 -7.249 -9.503 1.00 92.56 87 LEU A N 1
ATOM 658 C CA . LEU A 1 87 ? 13.445 -7.356 -8.109 1.00 92.56 87 LEU A CA 1
ATOM 659 C C . LEU A 1 87 ? 13.097 -6.097 -7.300 1.00 92.56 87 LEU A C 1
ATOM 661 O O . LEU A 1 87 ? 12.593 -6.214 -6.185 1.00 92.56 87 LEU A O 1
ATOM 665 N N . GLY A 1 88 ? 13.323 -4.902 -7.855 1.00 94.12 88 GLY A N 1
ATOM 666 C CA . GLY A 1 88 ? 12.965 -3.646 -7.199 1.00 94.12 88 GLY A CA 1
ATOM 667 C C . GLY A 1 88 ? 11.456 -3.464 -7.056 1.00 94.12 88 GLY A C 1
ATOM 668 O O . GLY A 1 88 ? 10.999 -2.988 -6.020 1.00 94.12 88 GLY A O 1
ATOM 669 N N . ILE A 1 89 ? 10.666 -3.923 -8.035 1.00 95.12 89 ILE A N 1
ATOM 670 C CA . ILE A 1 89 ? 9.202 -3.972 -7.907 1.00 95.12 89 ILE A CA 1
ATOM 671 C C . ILE A 1 89 ? 8.804 -4.874 -6.733 1.00 95.12 89 ILE A C 1
ATOM 673 O O . ILE A 1 89 ? 8.040 -4.444 -5.874 1.00 95.12 89 ILE A O 1
ATOM 677 N N . ALA A 1 90 ? 9.341 -6.095 -6.651 1.00 96.62 90 ALA A N 1
ATOM 678 C CA . ALA A 1 90 ? 9.044 -7.010 -5.546 1.00 96.62 90 ALA A CA 1
ATOM 679 C C . ALA A 1 90 ? 9.414 -6.405 -4.178 1.00 96.62 90 ALA A C 1
ATOM 681 O O . ALA A 1 90 ? 8.646 -6.513 -3.220 1.00 96.62 90 ALA A O 1
ATOM 682 N N . TRP A 1 91 ? 10.543 -5.695 -4.108 1.00 97.25 91 TRP A N 1
ATOM 683 C CA . TRP A 1 91 ? 10.951 -4.939 -2.924 1.00 97.25 91 TRP A CA 1
ATOM 684 C C . TRP A 1 91 ? 10.001 -3.795 -2.577 1.00 97.25 91 TRP A C 1
ATOM 686 O O . TRP A 1 91 ? 9.743 -3.577 -1.398 1.00 97.25 91 TRP A O 1
ATOM 696 N N . ALA A 1 92 ? 9.449 -3.086 -3.563 1.00 96.88 92 ALA A N 1
ATOM 697 C CA . ALA A 1 92 ? 8.471 -2.033 -3.309 1.00 96.88 92 ALA A CA 1
ATOM 698 C C . ALA A 1 92 ? 7.195 -2.596 -2.664 1.00 96.88 92 ALA A C 1
ATOM 700 O O . ALA A 1 92 ? 6.702 -2.021 -1.698 1.00 96.88 92 ALA A O 1
ATOM 701 N N . PHE A 1 93 ? 6.697 -3.747 -3.131 1.00 97.06 93 PHE A N 1
ATOM 702 C CA . PHE A 1 93 ? 5.545 -4.414 -2.513 1.00 97.06 93 PHE A CA 1
ATOM 703 C C . PHE A 1 93 ? 5.851 -4.875 -1.083 1.00 97.06 93 PHE A C 1
ATOM 705 O O . PHE A 1 93 ? 5.142 -4.499 -0.150 1.00 97.06 93 PHE A O 1
ATOM 712 N N . GLY A 1 94 ? 6.918 -5.654 -0.892 1.00 96.50 94 GLY A N 1
ATOM 713 C CA . GLY A 1 94 ? 7.266 -6.191 0.427 1.00 96.50 94 GLY A CA 1
ATOM 714 C C . GLY A 1 94 ? 7.671 -5.109 1.431 1.00 96.50 94 GLY A C 1
ATOM 715 O O . GLY A 1 94 ? 7.204 -5.107 2.568 1.00 96.50 94 GLY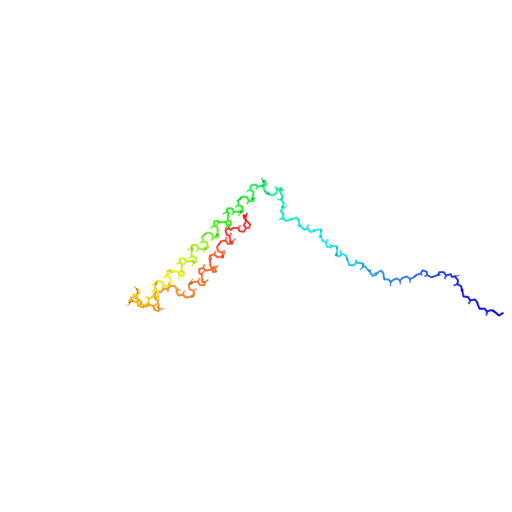 A O 1
ATOM 716 N N . GLY A 1 95 ? 8.497 -4.156 1.002 1.00 97.00 95 GLY A N 1
ATOM 717 C CA . GLY A 1 95 ? 8.984 -3.057 1.831 1.00 97.00 95 GLY A CA 1
ATOM 718 C C . GLY A 1 95 ? 7.871 -2.107 2.263 1.00 97.00 95 GLY A C 1
ATOM 719 O O . GLY A 1 95 ? 7.819 -1.734 3.434 1.00 97.00 95 GLY A O 1
ATOM 720 N N . MET A 1 96 ? 6.941 -1.765 1.363 1.00 97.81 96 MET A N 1
ATOM 721 C CA . MET A 1 96 ? 5.807 -0.913 1.729 1.00 97.81 96 MET A CA 1
ATOM 722 C C . MET A 1 96 ? 4.863 -1.602 2.710 1.00 97.81 96 MET A C 1
ATOM 724 O O . MET A 1 96 ? 4.449 -0.958 3.667 1.00 97.81 96 MET A O 1
ATOM 728 N N . ILE A 1 97 ? 4.560 -2.894 2.539 1.00 96.88 97 ILE A N 1
ATOM 729 C CA . ILE A 1 97 ? 3.749 -3.629 3.522 1.00 96.88 97 ILE A CA 1
ATOM 730 C C . ILE A 1 97 ? 4.455 -3.688 4.876 1.00 96.88 97 ILE A C 1
ATOM 732 O O . ILE A 1 97 ? 3.832 -3.387 5.887 1.00 96.88 97 ILE A O 1
ATOM 736 N N . PHE A 1 98 ? 5.752 -4.009 4.911 1.00 97.25 98 PHE A N 1
ATOM 737 C CA . PHE A 1 98 ? 6.522 -4.045 6.158 1.00 97.25 98 PHE A CA 1
ATOM 738 C C . PHE A 1 98 ? 6.445 -2.715 6.926 1.00 97.25 98 PHE A C 1
ATOM 740 O O . PHE A 1 98 ? 6.154 -2.707 8.121 1.00 97.25 98 PHE A O 1
ATOM 747 N N . ILE A 1 99 ? 6.654 -1.592 6.232 1.00 97.38 99 ILE A N 1
ATOM 748 C CA . ILE A 1 99 ? 6.593 -0.252 6.830 1.00 97.38 99 ILE A CA 1
ATOM 749 C C . ILE A 1 99 ? 5.168 0.085 7.277 1.00 97.38 99 ILE A C 1
ATOM 751 O O . ILE A 1 99 ? 4.970 0.533 8.403 1.00 97.38 99 ILE A O 1
ATOM 755 N N . LEU A 1 100 ? 4.173 -0.113 6.411 1.00 96.19 100 LEU A N 1
ATOM 756 C CA . LEU A 1 100 ? 2.800 0.296 6.693 1.00 96.19 100 LEU A CA 1
ATOM 757 C C . LEU A 1 100 ? 2.185 -0.518 7.826 1.00 96.19 100 LEU A C 1
ATOM 759 O O . LEU A 1 100 ? 1.610 0.083 8.723 1.00 96.19 100 LEU A O 1
ATOM 763 N N . VAL A 1 101 ? 2.395 -1.838 7.850 1.00 96.75 101 VAL A N 1
ATOM 764 C CA . VAL A 1 101 ? 1.969 -2.694 8.968 1.00 96.75 101 VAL A CA 1
ATOM 765 C C . VAL A 1 101 ? 2.614 -2.226 10.266 1.00 96.75 101 VAL A C 1
ATOM 767 O O . VAL A 1 101 ? 1.932 -2.098 11.277 1.00 96.75 101 VAL A O 1
ATOM 770 N N . TYR A 1 102 ? 3.911 -1.909 10.252 1.00 97.00 102 TYR A N 1
ATOM 771 C CA . TYR A 1 102 ? 4.576 -1.367 11.436 1.00 97.00 102 TYR A CA 1
ATOM 772 C C . TYR A 1 102 ? 3.946 -0.043 11.906 1.00 97.00 102 TYR A C 1
ATOM 774 O O . TYR A 1 102 ? 3.788 0.176 13.106 1.00 97.00 102 TYR A O 1
ATOM 782 N N . CYS A 1 103 ? 3.553 0.832 10.978 1.00 95.56 103 CYS A N 1
ATOM 783 C CA . CYS A 1 103 ? 2.925 2.110 11.300 1.00 95.56 103 CYS A CA 1
ATOM 784 C C . CYS A 1 103 ? 1.458 1.993 11.750 1.00 95.56 103 CYS A C 1
ATOM 786 O O . CYS A 1 103 ? 1.029 2.810 12.565 1.00 95.56 103 CYS A O 1
ATOM 788 N N . THR A 1 104 ? 0.685 1.030 11.234 1.00 95.31 104 THR A N 1
ATOM 789 C CA . THR A 1 104 ? -0.760 0.922 11.503 1.00 95.31 104 THR A CA 1
ATOM 790 C C . THR A 1 104 ? -1.137 -0.107 12.566 1.00 95.31 104 THR A C 1
ATOM 792 O O . THR A 1 104 ? -2.178 0.072 13.188 1.00 95.31 104 THR A O 1
ATOM 795 N N . ALA A 1 105 ? -0.287 -1.091 12.888 1.00 93.38 105 ALA A N 1
ATOM 796 C CA . ALA A 1 105 ? -0.616 -2.187 13.818 1.00 93.38 105 ALA A CA 1
ATOM 797 C C . ALA A 1 105 ? -1.035 -1.755 15.239 1.00 93.38 105 ALA A C 1
ATOM 799 O O . ALA A 1 105 ? -1.662 -2.522 15.962 1.00 93.38 105 ALA A O 1
ATOM 800 N N . GLY A 1 106 ? -0.662 -0.550 15.679 1.00 90.69 106 GLY A N 1
ATOM 801 C CA . GLY A 1 106 ? -1.086 0.002 16.973 1.00 90.69 106 GLY A CA 1
ATOM 802 C C . GLY A 1 106 ? -2.355 0.860 16.916 1.00 90.69 106 GLY A C 1
ATOM 803 O O . GLY A 1 106 ? -2.756 1.408 17.942 1.00 90.69 106 GLY A O 1
ATOM 804 N N . ILE A 1 107 ? -2.934 1.053 15.729 1.00 89.62 107 ILE A N 1
ATOM 805 C CA . ILE A 1 107 ? -4.034 1.991 15.466 1.00 89.62 107 ILE A CA 1
ATOM 806 C C . ILE A 1 107 ? -5.252 1.287 14.859 1.00 89.62 107 ILE A C 1
ATOM 808 O O . ILE A 1 107 ? -6.370 1.634 15.241 1.00 89.62 107 ILE A O 1
ATOM 812 N N . SER A 1 108 ? -5.040 0.355 13.926 1.00 85.25 108 SER A N 1
ATOM 813 C CA . SER A 1 108 ? -6.073 -0.392 13.194 1.00 85.25 108 SER A CA 1
ATOM 814 C C . SER A 1 108 ? -5.904 -1.893 13.345 1.00 85.25 108 SER A C 1
ATOM 816 O O . SER A 1 108 ? -4.737 -2.34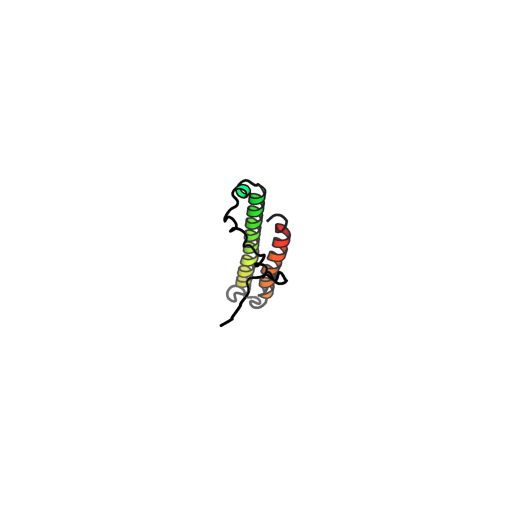2 13.263 1.00 85.25 108 SER A O 1
#

Secondary structure (DSSP, 8-state):
--------------------S-PPPPPPPS--TTGGG-HHHHHHHHHHHHHHHHHHHHHHHHHHHHHHHT-TTT--S-TTTSS-HHHHHHHHHHHHHHHHHHHHTTT-

pLDDT: mean 79.62, std 20.14, range [29.94, 98.12]

InterPro domains:
  IPR000425 Major intrinsic protein [PF00230] (35-108)
  IPR000425 Major intrinsic protein [PR00783] (43-62)
  IPR000425 Major intrinsic protein [PR00783] (93-108)
  IPR023271 Aquaporin-like [G3DSA:1.20.1080.10] (28-108)
  IPR023271 Aquaporin-like [SSF81338] (34-108)
  IPR034294 Aquaporin transporter [PTHR45687] (9-108)

Solven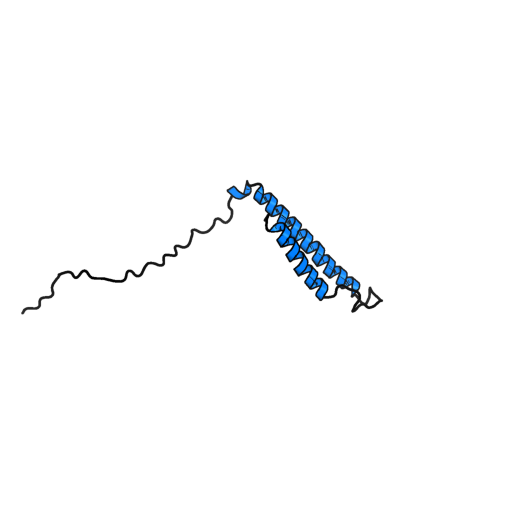t-accessible surface area (backbone atoms only — not comparable to full-atom values): 6763 Å² total; per-residue (Å²): 134,90,78,89,82,79,91,77,88,80,90,79,85,91,75,82,79,72,70,75,86,73,72,80,72,78,82,76,71,95,68,65,72,73,50,77,74,37,69,61,52,58,52,17,52,51,48,52,52,50,44,51,51,52,47,50,52,53,38,51,48,48,48,51,51,34,54,52,36,41,28,68,91,76,24,92,65,59,24,92,68,63,48,66,53,74,67,42,45,55,45,43,52,55,50,45,50,56,53,42,51,67,71,34,63,88,61,86